Protein AF-A0A2G9YZI0-F1 (afdb_monomer_lite)

Organism: NCBI:txid1974719

Radius of gyration: 16.56 Å; chains: 1; bounding box: 34×34×42 Å

InterPro domains:
  IPR003789 Aspartyl/glutamyl-tRNA amidotransferase subunit B-like [SSF89095] (1-92)
  IPR019004 Uncharacterised protein YqeY/Aim41 [PF09424] (36-92)
  IPR019004 Uncharacterised protein YqeY/Aim41 [PTHR28055] (1-92)
  IPR042184 YqeY/Aim41, N-terminal domain [G3DSA:1.10.1510.10] (1-92)

Structure (mmCIF, N/CA/C/O backbone):
data_AF-A0A2G9YZI0-F1
#
_entry.id   AF-A0A2G9YZI0-F1
#
loop_
_atom_site.group_PDB
_atom_site.id
_atom_site.type_symbol
_atom_site.label_atom_id
_atom_site.label_alt_id
_atom_site.label_comp_id
_atom_site.label_asym_id
_atom_site.label_entity_id
_atom_site.label_seq_id
_atom_site.pdbx_PDB_ins_code
_atom_site.Cartn_x
_atom_site.Cartn_y
_atom_site.Cartn_z
_atom_site.occupancy
_atom_site.B_iso_or_equiv
_atom_site.auth_seq_id
_atom_site.auth_comp_id
_atom_site.auth_asym_id
_atom_site.auth_atom_id
_atom_site.pdbx_PDB_model_num
ATOM 1 N N . MET A 1 1 ? -4.752 13.761 -11.960 1.00 55.69 1 MET A N 1
ATOM 2 C CA . MET A 1 1 ? -3.824 13.551 -10.832 1.00 55.69 1 MET A CA 1
ATOM 3 C C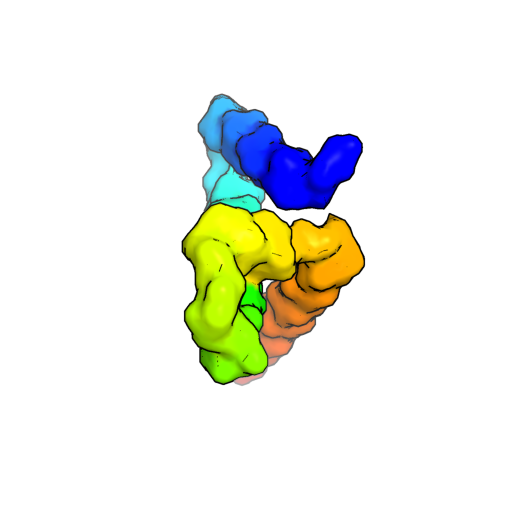 . MET A 1 1 ? -3.533 12.075 -10.769 1.00 55.69 1 MET A C 1
ATOM 5 O O . MET A 1 1 ? -4.479 11.310 -10.902 1.00 55.69 1 MET A O 1
ATOM 9 N N . VAL A 1 2 ? -2.269 11.697 -10.603 1.00 87.12 2 VAL A N 1
ATOM 10 C CA . VAL A 1 2 ? -1.907 10.296 -10.359 1.00 87.12 2 VAL A CA 1
ATOM 11 C C . VAL A 1 2 ? -2.389 9.935 -8.953 1.00 87.12 2 VAL A C 1
ATOM 13 O O . VAL A 1 2 ? -2.208 10.722 -8.021 1.00 87.12 2 VAL A O 1
ATOM 16 N N . LEU A 1 3 ? -3.012 8.772 -8.757 1.00 92.06 3 LEU A N 1
ATOM 17 C CA . LEU A 1 3 ? -3.638 8.407 -7.478 1.00 92.06 3 LEU A CA 1
ATOM 18 C C . LEU A 1 3 ? -2.636 8.432 -6.311 1.00 92.06 3 LEU A C 1
ATOM 20 O O . LEU A 1 3 ? -2.970 8.816 -5.190 1.00 92.06 3 LEU A O 1
ATOM 24 N N . LYS A 1 4 ? -1.373 8.101 -6.590 1.00 92.25 4 LYS A N 1
ATOM 25 C CA . LYS A 1 4 ? -0.265 8.209 -5.635 1.00 92.25 4 LYS A CA 1
ATOM 26 C C . LYS A 1 4 ? -0.011 9.645 -5.162 1.00 92.25 4 LYS A C 1
ATOM 28 O O . LYS A 1 4 ? 0.240 9.843 -3.976 1.00 92.25 4 LYS A O 1
ATOM 33 N N . GLU A 1 5 ? -0.068 10.624 -6.063 1.00 94.00 5 GLU A N 1
ATOM 34 C CA . GLU A 1 5 ? 0.112 12.044 -5.726 1.00 94.00 5 GLU A CA 1
ATOM 35 C C . GLU A 1 5 ? -1.018 12.501 -4.805 1.00 94.00 5 GLU A C 1
ATOM 37 O O . GLU A 1 5 ? -0.755 13.066 -3.747 1.00 94.00 5 GLU A O 1
ATOM 42 N N . LYS A 1 6 ? -2.262 12.123 -5.127 1.00 94.56 6 LYS A N 1
ATOM 43 C CA . LYS A 1 6 ? -3.421 12.404 -4.274 1.00 94.56 6 LYS A CA 1
ATOM 44 C C . LYS A 1 6 ? -3.249 11.838 -2.858 1.00 94.56 6 LYS A C 1
ATOM 46 O O . LYS A 1 6 ? -3.500 12.541 -1.889 1.00 94.56 6 LYS A O 1
ATOM 51 N N . ILE A 1 7 ? -2.768 10.598 -2.714 1.00 94.44 7 ILE A N 1
ATOM 52 C CA . ILE A 1 7 ? -2.500 9.994 -1.392 1.00 94.44 7 ILE A CA 1
ATOM 53 C C . ILE A 1 7 ? -1.460 10.811 -0.600 1.00 94.44 7 ILE A C 1
ATOM 55 O O . ILE A 1 7 ? -1.582 10.949 0.617 1.00 94.44 7 ILE A O 1
ATOM 59 N N . GLN A 1 8 ? -0.438 11.361 -1.262 1.00 95.00 8 GLN A N 1
ATOM 60 C CA . GLN A 1 8 ? 0.589 12.193 -0.619 1.00 95.00 8 GLN A CA 1
ATOM 61 C C . GLN A 1 8 ? 0.066 13.584 -0.226 1.00 95.00 8 GLN A C 1
ATOM 63 O O . GLN A 1 8 ? 0.426 14.107 0.836 1.00 95.00 8 GLN A O 1
ATOM 68 N N . GLU A 1 9 ? -0.789 14.176 -1.057 1.00 96.25 9 GLU A N 1
ATOM 69 C CA . GLU A 1 9 ? -1.479 15.433 -0.758 1.00 96.25 9 GLU A CA 1
ATOM 70 C C . GLU A 1 9 ? -2.428 15.264 0.435 1.00 96.25 9 GLU A C 1
ATOM 72 O O . GLU A 1 9 ? -2.338 16.023 1.405 1.00 96.25 9 GLU A O 1
ATOM 77 N N . ASP A 1 10 ? -3.258 14.217 0.419 1.00 96.38 10 ASP A N 1
ATOM 78 C CA . ASP A 1 10 ? -4.180 13.872 1.505 1.00 96.38 10 ASP A CA 1
ATOM 79 C C . ASP A 1 10 ? -3.406 13.642 2.816 1.00 96.38 10 ASP A C 1
ATOM 81 O O . ASP A 1 10 ? -3.763 14.195 3.856 1.00 96.38 10 ASP A O 1
ATOM 85 N N . LEU A 1 11 ? -2.273 12.926 2.771 1.00 95.69 11 LEU A N 1
ATOM 86 C CA . LEU A 1 11 ? -1.394 12.726 3.931 1.00 95.69 11 LEU A CA 1
ATOM 87 C C . LEU A 1 11 ? -0.928 14.057 4.541 1.00 95.69 11 LEU A C 1
ATOM 89 O O . LEU A 1 11 ? -0.914 14.220 5.763 1.00 95.69 11 LEU A O 1
ATOM 93 N N . THR A 1 12 ? -0.528 15.007 3.694 1.00 95.81 12 THR A N 1
ATOM 94 C CA . THR A 1 12 ? -0.042 16.322 4.130 1.00 95.81 12 THR A CA 1
ATOM 95 C C . THR A 1 12 ? -1.162 17.144 4.764 1.00 95.81 12 THR A C 1
ATOM 97 O O . THR A 1 12 ? -0.947 17.809 5.780 1.00 95.81 12 THR A O 1
ATOM 100 N N . THR A 1 13 ? -2.362 17.081 4.192 1.00 97.19 13 THR A N 1
ATOM 101 C CA . THR A 1 13 ? -3.562 17.740 4.720 1.00 97.19 13 THR A CA 1
ATOM 102 C C . THR A 1 13 ? -3.932 17.178 6.090 1.00 97.19 13 THR A C 1
ATOM 104 O O . THR A 1 13 ? -3.987 17.920 7.069 1.00 97.19 13 THR A O 1
ATOM 107 N N . VAL A 1 14 ? -4.053 15.857 6.198 1.00 97.00 14 VAL A N 1
ATOM 108 C CA . VAL A 1 14 ? -4.398 15.146 7.437 1.00 97.00 14 VAL A CA 1
ATOM 109 C C . VAL A 1 14 ? -3.356 15.379 8.543 1.00 97.00 14 VAL A C 1
ATOM 111 O O . VAL A 1 14 ? -3.713 15.515 9.716 1.00 97.00 14 VAL A O 1
ATOM 114 N N . LEU A 1 15 ? -2.069 15.500 8.187 1.00 94.56 15 LEU A N 1
ATOM 115 C CA . LEU A 1 15 ? -1.003 15.868 9.126 1.00 94.56 15 LEU A CA 1
ATOM 116 C C . LEU A 1 15 ? -1.223 17.263 9.732 1.00 94.56 15 LEU A C 1
ATOM 118 O O . LEU A 1 15 ? -1.046 17.436 10.938 1.00 94.56 15 LEU A O 1
ATOM 122 N N . ARG A 1 16 ? -1.610 18.253 8.917 1.00 95.81 16 ARG A N 1
ATOM 123 C CA . ARG A 1 16 ? -1.912 19.618 9.389 1.00 95.81 16 ARG A CA 1
ATOM 124 C C . ARG A 1 16 ? -3.162 19.648 10.264 1.00 95.81 16 ARG A C 1
ATOM 126 O O . ARG A 1 16 ? -3.194 20.379 11.249 1.00 95.81 16 ARG A O 1
ATOM 133 N N . GLU A 1 17 ? -4.150 18.826 9.929 1.00 96.88 17 GLU A N 1
ATOM 134 C CA . GLU A 1 17 ? -5.408 18.691 10.671 1.00 96.88 17 GLU A CA 1
ATOM 135 C C . GLU A 1 17 ? -5.278 17.855 11.957 1.00 96.88 17 GLU A C 1
ATOM 137 O O . GLU A 1 17 ? -6.229 17.783 12.731 1.00 96.88 17 GLU A O 1
ATOM 142 N N . LYS A 1 18 ? -4.110 17.244 12.217 1.00 94.75 18 LYS A N 1
ATOM 143 C CA . LYS A 1 18 ? -3.833 16.391 13.391 1.00 94.75 18 LYS A CA 1
ATOM 144 C C . LYS A 1 18 ? -4.817 15.223 13.558 1.00 94.75 18 LYS A C 1
ATOM 146 O O . LYS A 1 18 ? -5.097 14.785 14.670 1.00 94.75 18 LYS A O 1
ATOM 151 N N . LYS A 1 19 ? -5.319 14.683 12.448 1.00 96.75 19 LYS A N 1
ATOM 152 C CA . LYS A 1 19 ? -6.209 13.516 12.446 1.00 96.75 19 LYS A CA 1
ATOM 153 C C . LYS A 1 19 ? -5.392 12.225 12.509 1.00 96.75 19 LYS A C 1
ATOM 155 O O . LYS A 1 19 ? -5.029 11.649 11.487 1.00 96.75 19 LYS A O 1
ATOM 160 N N . GLU A 1 20 ? -5.066 11.785 13.720 1.00 95.12 20 GLU A N 1
ATOM 161 C CA . GLU A 1 20 ? -4.089 10.710 13.960 1.00 95.12 20 GLU A CA 1
ATOM 162 C C . GLU A 1 20 ? -4.443 9.371 13.295 1.00 95.12 20 GLU A C 1
ATOM 164 O O . GLU A 1 20 ? -3.573 8.732 12.697 1.00 95.12 20 GLU A O 1
ATOM 169 N N . LEU A 1 21 ? -5.717 8.965 13.348 1.00 94.88 21 LEU A N 1
ATOM 170 C CA . LEU A 1 21 ? -6.174 7.708 12.750 1.00 94.88 21 LEU A CA 1
ATOM 171 C C . LEU A 1 21 ? -6.031 7.725 11.222 1.00 94.88 21 LEU A C 1
ATOM 173 O O . LEU A 1 21 ? -5.385 6.847 10.650 1.00 94.88 21 LEU A O 1
ATOM 177 N N . GLU A 1 22 ? -6.585 8.746 10.565 1.00 96.50 22 GLU A N 1
ATOM 178 C CA . GLU A 1 22 ? -6.480 8.927 9.111 1.00 96.50 22 GLU A CA 1
ATOM 179 C C . GLU A 1 22 ? -5.012 9.015 8.671 1.00 96.50 22 GLU A C 1
ATOM 181 O O . GLU A 1 22 ? -4.615 8.404 7.676 1.00 96.50 22 GLU A O 1
ATOM 186 N N . LEU A 1 23 ? -4.178 9.706 9.455 1.00 97.12 23 LEU A N 1
ATOM 187 C CA . LEU A 1 23 ? -2.752 9.854 9.188 1.00 97.12 23 LEU A CA 1
ATOM 188 C C . LEU A 1 23 ? -2.042 8.501 9.216 1.00 97.12 23 LEU A C 1
ATOM 190 O O . LEU A 1 23 ? -1.252 8.197 8.322 1.00 97.12 23 LEU A O 1
ATOM 194 N N . SER A 1 24 ? -2.323 7.684 10.233 1.00 96.50 24 SER A N 1
ATOM 195 C CA . SER A 1 24 ? -1.774 6.332 10.353 1.00 96.50 24 SER A CA 1
ATOM 196 C C . SER A 1 24 ? -2.180 5.464 9.158 1.00 96.50 24 SER A C 1
ATOM 198 O O . SER A 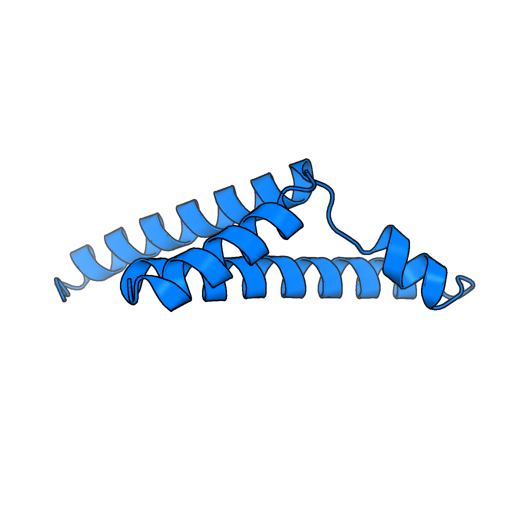1 24 ? -1.323 4.859 8.507 1.00 96.50 24 SER A O 1
ATOM 200 N N . VAL A 1 25 ? -3.466 5.485 8.788 1.00 96.50 25 VAL A N 1
ATOM 201 C CA . VAL A 1 25 ? -3.997 4.712 7.656 1.00 96.50 25 VAL A CA 1
ATOM 202 C C . VAL A 1 25 ? -3.334 5.118 6.337 1.00 96.50 25 VAL A C 1
ATOM 204 O O . VAL A 1 25 ? -2.870 4.245 5.600 1.00 96.50 25 VAL A O 1
ATOM 207 N N . LEU A 1 26 ? -3.227 6.419 6.053 1.00 96.56 26 LEU A N 1
ATOM 208 C CA . LEU A 1 26 ? -2.598 6.921 4.827 1.00 96.56 26 LEU A CA 1
ATOM 209 C C . LEU A 1 26 ? -1.096 6.603 4.770 1.00 96.56 26 LEU A C 1
ATOM 211 O O . LEU A 1 26 ? -0.598 6.223 3.709 1.00 96.56 26 LEU A O 1
ATOM 215 N N . ARG A 1 27 ? -0.369 6.677 5.897 1.00 96.50 27 ARG A N 1
ATOM 216 C CA . ARG A 1 27 ? 1.047 6.257 5.961 1.00 96.50 27 ARG A CA 1
ATOM 217 C C . ARG A 1 27 ? 1.211 4.780 5.633 1.00 96.50 27 ARG A C 1
ATOM 219 O O . ARG A 1 27 ? 2.088 4.421 4.846 1.00 96.50 27 ARG A O 1
ATOM 226 N N . MET A 1 28 ? 0.370 3.931 6.222 1.00 96.94 28 MET A N 1
ATOM 227 C CA . MET A 1 28 ? 0.407 2.492 5.968 1.00 96.94 28 MET A CA 1
ATOM 228 C C . MET A 1 28 ? 0.071 2.175 4.510 1.00 96.94 28 MET A C 1
ATOM 230 O O . MET A 1 28 ? 0.771 1.378 3.887 1.00 96.94 28 MET A O 1
ATOM 234 N N . LEU A 1 29 ? -0.943 2.833 3.938 1.00 97.19 29 LEU A N 1
ATOM 235 C CA . LEU A 1 29 ? -1.298 2.658 2.531 1.00 97.19 29 LEU A CA 1
ATOM 236 C C . LEU A 1 29 ? -0.146 3.071 1.603 1.00 97.19 29 LEU A C 1
ATOM 238 O O . LEU A 1 29 ? 0.214 2.321 0.697 1.00 97.19 29 LEU A O 1
ATOM 242 N N . LEU A 1 30 ? 0.480 4.225 1.852 1.00 96.69 30 LEU A N 1
ATOM 243 C CA . LEU A 1 30 ? 1.623 4.687 1.063 1.00 96.69 30 LEU A CA 1
ATOM 244 C C . LEU A 1 30 ? 2.814 3.720 1.162 1.00 96.69 30 LEU A C 1
ATOM 246 O O . LEU A 1 30 ? 3.494 3.472 0.166 1.00 96.69 30 LEU A O 1
ATOM 250 N N . SER A 1 31 ? 3.053 3.140 2.342 1.00 97.50 31 SER A N 1
ATOM 251 C CA . SER A 1 31 ? 4.065 2.094 2.518 1.00 97.50 31 SER A CA 1
ATOM 252 C C . SER A 1 31 ? 3.742 0.850 1.683 1.00 97.50 31 SER A C 1
ATOM 254 O O . SER A 1 31 ? 4.615 0.371 0.961 1.00 97.50 31 SER A O 1
ATOM 256 N N . ALA A 1 32 ? 2.491 0.378 1.695 1.00 97.69 32 ALA A N 1
ATOM 257 C CA . ALA A 1 32 ? 2.061 -0.761 0.883 1.00 97.69 32 ALA A CA 1
ATOM 258 C C . ALA A 1 32 ? 2.266 -0.510 -0.625 1.00 97.69 32 ALA A C 1
ATOM 260 O O . ALA A 1 32 ? 2.802 -1.371 -1.326 1.00 97.69 32 ALA A O 1
ATOM 261 N N . VAL A 1 33 ? 1.930 0.691 -1.109 1.00 97.00 33 VAL A N 1
ATOM 262 C CA . VAL A 1 33 ? 2.177 1.114 -2.500 1.00 97.00 33 VAL A CA 1
ATOM 263 C C . VAL A 1 33 ? 3.674 1.102 -2.827 1.00 97.00 33 VAL A C 1
ATOM 265 O O . VAL A 1 33 ? 4.083 0.512 -3.825 1.00 97.00 33 VAL A O 1
ATOM 268 N N . ASN A 1 34 ? 4.518 1.693 -1.976 1.00 96.12 34 ASN A N 1
ATOM 269 C CA . ASN A 1 34 ? 5.968 1.736 -2.200 1.00 96.12 34 ASN A CA 1
ATOM 270 C C . ASN A 1 34 ? 6.616 0.338 -2.169 1.00 96.12 34 ASN A C 1
ATOM 272 O O . ASN A 1 34 ? 7.533 0.058 -2.948 1.00 96.12 34 ASN A O 1
ATOM 276 N N . ASN A 1 35 ? 6.128 -0.557 -1.307 1.00 97.31 35 ASN A N 1
ATOM 277 C CA . ASN A 1 35 ? 6.573 -1.949 -1.267 1.00 97.31 35 ASN A CA 1
ATOM 278 C C . ASN A 1 35 ? 6.220 -2.662 -2.575 1.00 97.31 35 ASN A C 1
ATOM 280 O O . ASN A 1 35 ? 7.076 -3.310 -3.177 1.00 97.31 35 ASN A O 1
ATOM 284 N N . LYS A 1 36 ? 4.999 -2.462 -3.079 1.00 97.12 36 LYS A N 1
ATOM 285 C CA . LYS A 1 36 ? 4.557 -3.044 -4.348 1.00 97.12 36 LYS A CA 1
ATOM 286 C C . LYS A 1 36 ? 5.336 -2.506 -5.554 1.00 97.12 36 LYS A C 1
ATOM 288 O O . LYS A 1 36 ? 5.706 -3.282 -6.434 1.00 97.12 36 LYS A O 1
ATOM 293 N N . GLU A 1 37 ? 5.670 -1.214 -5.573 1.00 96.12 37 GLU A N 1
ATOM 294 C CA . GLU A 1 37 ? 6.595 -0.650 -6.570 1.00 96.12 37 GLU A CA 1
ATOM 295 C C . GLU A 1 37 ? 7.978 -1.297 -6.494 1.00 96.12 37 GLU A C 1
ATOM 297 O O . GLU A 1 37 ? 8.597 -1.577 -7.519 1.00 96.12 37 GLU A O 1
ATOM 302 N N . THR A 1 38 ? 8.484 -1.537 -5.285 1.00 96.69 38 THR A N 1
ATOM 303 C CA . THR A 1 38 ? 9.789 -2.179 -5.082 1.00 96.69 38 THR A CA 1
ATOM 304 C C . THR A 1 38 ? 9.775 -3.606 -5.616 1.00 96.69 38 THR A C 1
ATOM 306 O O . THR A 1 38 ? 10.653 -3.969 -6.396 1.00 96.69 38 THR A O 1
ATOM 309 N N . GLU A 1 39 ? 8.733 -4.383 -5.309 1.00 96.56 39 GLU A N 1
ATOM 310 C CA . GLU A 1 39 ? 8.531 -5.714 -5.887 1.00 96.56 39 GLU A CA 1
ATOM 311 C C . GLU A 1 39 ? 8.498 -5.675 -7.421 1.00 96.56 39 GLU A C 1
ATOM 313 O O . GLU A 1 39 ? 9.154 -6.492 -8.074 1.00 96.56 39 GLU A O 1
ATOM 318 N N . LYS A 1 40 ? 7.761 -4.724 -8.013 1.00 96.38 40 LYS A N 1
ATOM 319 C CA . LYS A 1 40 ? 7.668 -4.553 -9.470 1.00 96.38 40 LYS A CA 1
ATOM 320 C C . LYS A 1 40 ? 9.033 -4.226 -10.079 1.00 96.38 40 LYS A C 1
ATOM 322 O O . LYS A 1 40 ? 9.440 -4.884 -11.035 1.00 96.38 40 LYS A O 1
ATOM 327 N N . LYS A 1 41 ? 9.787 -3.296 -9.484 1.00 95.38 41 LYS A N 1
ATOM 328 C CA . LYS A 1 41 ? 11.165 -2.958 -9.894 1.00 95.38 41 LYS A CA 1
ATOM 329 C C . LYS A 1 41 ? 12.081 -4.174 -9.833 1.00 95.38 41 LYS A C 1
ATOM 331 O O . LYS A 1 41 ? 12.800 -4.434 -10.792 1.00 95.38 41 LYS A O 1
ATOM 336 N N . THR A 1 42 ? 12.027 -4.953 -8.752 1.00 94.81 42 THR A N 1
ATOM 337 C CA . THR A 1 42 ? 12.821 -6.181 -8.617 1.00 94.81 42 THR A CA 1
ATOM 338 C C . THR A 1 42 ? 12.456 -7.214 -9.683 1.00 94.81 42 THR A C 1
ATOM 340 O O . THR A 1 42 ? 13.350 -7.851 -10.238 1.00 94.81 42 THR A O 1
ATOM 343 N N . LYS A 1 43 ? 11.167 -7.377 -10.010 1.00 95.81 43 LYS A N 1
ATOM 344 C CA . LYS A 1 43 ? 10.725 -8.270 -11.094 1.00 95.81 43 LYS A CA 1
ATOM 345 C C . LYS A 1 43 ? 11.243 -7.811 -12.456 1.00 95.81 43 LYS A C 1
ATOM 347 O O . LYS A 1 43 ? 11.765 -8.635 -13.199 1.00 95.81 43 LYS A O 1
ATOM 352 N N . ILE A 1 44 ? 11.155 -6.514 -12.758 1.00 94.50 44 ILE A N 1
ATOM 353 C CA . ILE A 1 44 ? 11.668 -5.937 -14.010 1.00 94.50 44 ILE A CA 1
ATOM 354 C C . ILE A 1 44 ? 13.182 -6.123 -14.103 1.00 94.50 44 ILE A C 1
ATOM 356 O O . ILE A 1 44 ? 13.665 -6.592 -15.126 1.00 94.50 44 ILE A O 1
ATOM 360 N N . TRP A 1 45 ? 13.919 -5.824 -13.030 1.00 92.75 45 TRP A N 1
ATOM 361 C CA . TRP A 1 45 ? 15.373 -5.985 -12.987 1.00 92.75 45 TRP A CA 1
ATOM 362 C C . TRP A 1 45 ? 15.804 -7.434 -13.251 1.00 92.75 45 TRP A C 1
ATOM 364 O O . TRP A 1 45 ? 16.719 -7.668 -14.032 1.00 92.75 45 TRP A O 1
ATOM 374 N N . LYS A 1 46 ? 15.100 -8.415 -12.666 1.00 93.88 46 LYS A N 1
ATOM 375 C CA . LYS A 1 46 ? 15.354 -9.845 -12.917 1.00 93.88 46 LYS A CA 1
ATOM 376 C C . LYS A 1 46 ? 14.991 -10.278 -14.340 1.00 93.88 46 LYS A C 1
ATOM 378 O O . LYS A 1 46 ? 15.678 -11.118 -14.905 1.00 93.88 46 LYS A O 1
ATOM 383 N N . ALA A 1 47 ? 13.900 -9.751 -14.896 1.00 94.62 47 ALA A N 1
ATOM 384 C CA . ALA A 1 47 ? 13.409 -10.135 -16.220 1.00 94.62 47 ALA A CA 1
ATOM 385 C C . ALA A 1 47 ? 14.172 -9.459 -17.369 1.00 94.62 47 ALA A C 1
ATOM 387 O O . ALA A 1 47 ? 14.221 -9.998 -18.471 1.00 94.62 47 ALA A O 1
ATOM 388 N N . LYS A 1 48 ? 14.725 -8.266 -17.131 1.00 94.12 48 LYS A N 1
ATOM 389 C CA . LYS A 1 48 ? 15.421 -7.459 -18.132 1.00 94.12 48 LYS A CA 1
ATOM 390 C C . LYS A 1 48 ? 16.662 -6.786 -17.511 1.00 94.12 48 LYS A C 1
ATOM 392 O O . LYS A 1 48 ? 16.631 -5.581 -17.246 1.00 94.12 48 LYS A O 1
ATOM 397 N N . PRO A 1 49 ? 17.753 -7.536 -17.277 1.00 88.62 49 PRO A N 1
ATOM 398 C CA . PRO A 1 49 ? 18.963 -6.999 -16.647 1.00 88.62 49 PRO A CA 1
ATOM 399 C C . PRO A 1 49 ? 19.662 -5.923 -17.496 1.00 88.62 49 PRO A C 1
ATOM 401 O O . PRO A 1 49 ? 20.398 -5.102 -16.958 1.00 88.62 49 PRO A O 1
ATOM 404 N N . GLU A 1 50 ? 19.379 -5.880 -18.802 1.00 93.06 50 GLU A N 1
ATOM 405 C CA . GLU A 1 50 ? 19.926 -4.903 -19.757 1.00 93.06 50 GLU A CA 1
ATOM 406 C C . GLU A 1 50 ? 19.364 -3.474 -19.582 1.00 93.06 50 GLU A C 1
ATOM 408 O O . GLU A 1 50 ? 19.868 -2.523 -20.185 1.00 93.06 50 GLU A O 1
ATOM 413 N N . LEU A 1 51 ? 18.259 -3.296 -18.841 1.00 91.06 51 LEU A N 1
ATOM 414 C CA . LEU A 1 51 ? 17.612 -1.987 -18.720 1.00 91.06 51 LEU A CA 1
ATOM 415 C C . LEU A 1 51 ? 18.409 -1.036 -17.822 1.00 91.06 51 LEU A C 1
ATOM 417 O O . LEU A 1 51 ? 18.868 -1.404 -16.742 1.00 91.06 51 LEU A O 1
ATOM 421 N N . SER A 1 52 ? 18.467 0.242 -18.215 1.00 93.00 52 SER A N 1
ATOM 422 C CA . SER A 1 52 ? 19.055 1.275 -17.361 1.00 93.00 52 SER A CA 1
ATOM 423 C C . SER A 1 52 ? 18.247 1.460 -16.064 1.00 93.00 52 SER A C 1
ATOM 425 O O . SER A 1 52 ? 17.014 1.329 -16.078 1.00 93.00 52 SER A O 1
ATOM 427 N N . PRO A 1 53 ? 18.898 1.839 -14.947 1.00 91.12 53 PRO A N 1
ATOM 428 C CA . PRO A 1 53 ? 18.217 2.095 -13.676 1.00 91.12 53 PRO A CA 1
ATOM 429 C C . PRO A 1 53 ? 17.059 3.101 -13.779 1.00 91.12 53 PRO A C 1
ATOM 431 O O . PRO A 1 53 ? 16.049 2.958 -13.087 1.00 91.12 53 PRO A O 1
ATOM 434 N N . GLU A 1 54 ? 17.155 4.096 -14.666 1.00 93.25 54 GLU A N 1
ATOM 435 C CA . GLU A 1 54 ? 16.096 5.094 -14.865 1.00 93.25 54 GLU A CA 1
ATOM 436 C C . GLU A 1 54 ? 14.848 4.490 -15.515 1.00 93.25 54 GLU A C 1
ATOM 438 O O . GLU A 1 54 ? 13.728 4.798 -15.099 1.00 93.25 54 GLU A O 1
ATOM 443 N N . LYS A 1 55 ? 15.023 3.596 -16.499 1.00 93.19 55 LYS A N 1
ATOM 444 C CA . LYS A 1 55 ? 13.899 2.899 -17.136 1.00 93.19 55 LYS A CA 1
ATOM 445 C C . LYS A 1 55 ? 13.217 1.953 -16.155 1.00 93.19 55 LYS A C 1
ATOM 447 O O . LYS A 1 55 ? 11.994 1.961 -16.080 1.00 93.19 55 LYS A O 1
ATOM 452 N N . ILE A 1 56 ? 13.984 1.230 -15.332 1.00 92.88 56 ILE A N 1
ATOM 453 C CA . ILE A 1 56 ? 13.427 0.374 -14.269 1.00 92.88 56 ILE A CA 1
ATOM 454 C C . ILE A 1 56 ? 12.646 1.214 -13.256 1.00 92.88 56 ILE A C 1
ATOM 456 O O . ILE A 1 56 ? 11.555 0.828 -12.841 1.00 92.88 56 ILE A O 1
ATOM 460 N N . LYS A 1 57 ? 13.166 2.388 -12.873 1.00 92.19 57 LYS A N 1
ATOM 461 C CA . LYS A 1 57 ? 12.464 3.300 -11.965 1.00 92.19 57 LYS A CA 1
ATOM 462 C C . LYS A 1 57 ? 11.130 3.762 -12.551 1.00 92.19 57 LYS A C 1
ATOM 464 O O . LYS A 1 57 ? 10.162 3.815 -11.799 1.00 92.19 57 LYS A O 1
ATOM 469 N N . LYS A 1 58 ? 11.083 4.072 -13.852 1.00 92.25 58 LYS A N 1
ATOM 470 C CA . LYS A 1 58 ? 9.872 4.516 -14.556 1.00 92.25 58 LYS A CA 1
ATOM 471 C C . LYS A 1 58 ? 8.864 3.379 -14.749 1.00 92.25 58 LYS A C 1
ATOM 473 O O . LYS A 1 58 ? 7.718 3.522 -14.348 1.00 92.25 58 LYS A O 1
ATOM 478 N N . GLU A 1 59 ? 9.287 2.243 -15.303 1.00 92.62 59 GLU A N 1
ATOM 479 C CA . GLU A 1 59 ? 8.422 1.068 -15.523 1.00 92.62 59 GLU A CA 1
ATOM 480 C C . GLU A 1 59 ? 7.956 0.427 -14.206 1.00 92.62 59 GLU A C 1
ATOM 482 O O . GLU A 1 59 ? 6.906 -0.207 -14.149 1.00 92.62 59 GLU A O 1
ATOM 487 N N . GLY A 1 60 ? 8.732 0.594 -13.135 1.00 93.12 60 GLY A N 1
ATOM 488 C CA . GLY A 1 60 ? 8.425 0.080 -11.807 1.00 93.12 60 GLY A CA 1
ATOM 489 C C . GLY A 1 60 ? 7.500 0.959 -10.964 1.00 93.12 60 GLY A C 1
ATOM 490 O O . GLY A 1 60 ? 7.222 0.590 -9.824 1.00 93.12 60 GLY A O 1
ATOM 491 N N . GLN A 1 61 ? 7.047 2.109 -11.473 1.00 94.38 61 GLN A N 1
ATOM 492 C CA . GLN A 1 61 ? 5.947 2.852 -10.853 1.00 94.38 61 GLN A CA 1
ATOM 493 C C . GLN A 1 61 ? 4.637 2.081 -11.036 1.00 94.38 61 GLN A C 1
ATOM 495 O O . GLN A 1 61 ? 4.451 1.370 -12.032 1.00 94.38 61 GLN A O 1
ATOM 500 N N . LEU A 1 62 ? 3.745 2.193 -10.054 1.00 95.56 62 LEU A N 1
ATOM 501 C CA . LEU A 1 62 ? 2.402 1.650 -10.204 1.00 95.56 62 LEU A CA 1
ATOM 502 C C . LEU A 1 62 ? 1.535 2.595 -11.025 1.00 95.56 62 LEU A C 1
ATOM 504 O O . LEU A 1 62 ? 1.607 3.815 -10.883 1.00 95.56 62 LEU A O 1
ATOM 508 N N . THR A 1 63 ? 0.709 1.988 -11.861 1.00 95.62 63 THR A N 1
ATOM 509 C CA . THR A 1 63 ? -0.459 2.613 -12.481 1.00 95.62 63 THR A CA 1
ATOM 510 C C . THR A 1 63 ? -1.572 2.797 -11.450 1.00 95.62 63 THR A C 1
ATOM 512 O O . THR A 1 63 ? -1.542 2.189 -10.376 1.00 95.62 63 THR A O 1
ATOM 515 N N . ASP A 1 64 ? -2.568 3.624 -11.765 1.00 95.38 64 ASP A N 1
ATOM 516 C CA . ASP A 1 64 ? -3.703 3.845 -10.866 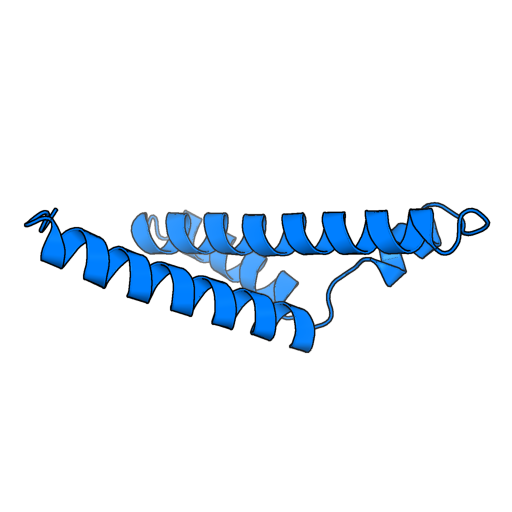1.00 95.38 64 ASP A CA 1
ATOM 517 C C . ASP A 1 64 ? -4.492 2.546 -10.643 1.00 95.38 64 ASP A C 1
ATOM 519 O O . ASP A 1 64 ? -4.893 2.260 -9.516 1.00 95.38 64 ASP A O 1
ATOM 523 N N . GLU A 1 65 ? -4.630 1.706 -11.672 1.00 95.50 65 GLU A N 1
ATOM 524 C CA . GLU A 1 65 ? -5.248 0.381 -11.581 1.00 95.50 65 GLU A CA 1
ATOM 525 C C . GLU A 1 65 ? -4.500 -0.529 -10.594 1.00 95.50 65 GLU A C 1
ATOM 527 O O . GLU A 1 65 ? -5.111 -1.117 -9.701 1.00 95.50 65 GLU A O 1
ATOM 532 N N . GLU A 1 66 ? -3.168 -0.591 -10.682 1.00 96.56 66 GLU A N 1
ATOM 533 C CA . GLU A 1 66 ? -2.353 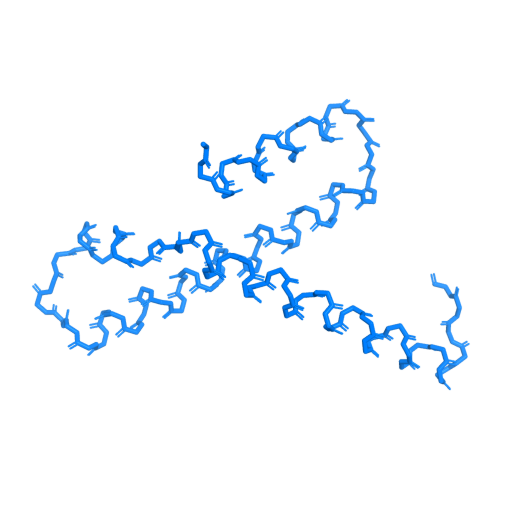-1.360 -9.733 1.00 96.56 66 GLU A CA 1
ATOM 534 C C . GLU A 1 66 ? -2.449 -0.794 -8.304 1.00 96.56 66 GLU A C 1
ATOM 536 O O . GLU A 1 66 ? -2.400 -1.547 -7.330 1.00 96.56 66 GLU A O 1
ATOM 541 N N . ILE A 1 67 ? -2.605 0.526 -8.144 1.00 96.56 67 ILE A N 1
ATOM 542 C CA . ILE A 1 67 ? -2.834 1.140 -6.828 1.00 96.56 67 ILE A CA 1
ATOM 543 C C . ILE A 1 67 ? -4.218 0.754 -6.288 1.00 96.56 67 ILE A C 1
ATOM 545 O O . ILE A 1 67 ? -4.332 0.443 -5.100 1.00 96.56 67 ILE A O 1
ATOM 549 N N . PHE A 1 68 ? -5.259 0.711 -7.125 1.00 97.12 68 PHE A N 1
ATOM 550 C CA . PHE A 1 68 ? -6.578 0.218 -6.717 1.00 97.12 68 PHE A CA 1
ATOM 551 C C . PHE A 1 68 ? -6.527 -1.235 -6.244 1.00 97.12 68 PHE A C 1
ATOM 553 O O . PHE A 1 68 ? -7.139 -1.561 -5.226 1.00 97.12 68 PHE A O 1
ATOM 560 N N . GLU A 1 69 ? -5.761 -2.095 -6.915 1.00 97.56 69 GLU A N 1
ATOM 561 C CA . GLU A 1 69 ? -5.542 -3.471 -6.459 1.00 97.56 69 GLU A CA 1
ATOM 562 C C . GLU A 1 69 ? -4.876 -3.521 -5.077 1.00 97.56 69 GLU A C 1
ATOM 564 O O . GLU A 1 69 ? -5.299 -4.291 -4.207 1.00 97.56 69 GLU A O 1
ATOM 569 N N . VAL A 1 70 ? -3.868 -2.670 -4.836 1.00 97.44 70 VAL A N 1
ATOM 570 C CA . VAL A 1 70 ? -3.245 -2.540 -3.510 1.00 97.44 70 VAL A CA 1
ATOM 571 C C . VAL A 1 70 ? -4.291 -2.121 -2.478 1.00 97.44 70 VAL A C 1
ATOM 573 O O . VAL A 1 70 ? -4.428 -2.805 -1.464 1.00 97.44 70 VAL A O 1
ATOM 576 N N . ILE A 1 71 ? -5.079 -1.075 -2.746 1.00 97.25 71 ILE A N 1
ATOM 577 C CA . ILE A 1 71 ? -6.144 -0.598 -1.847 1.00 97.25 71 ILE A CA 1
ATOM 578 C C . ILE A 1 71 ? -7.147 -1.717 -1.542 1.00 97.25 71 ILE A C 1
ATOM 580 O O . ILE A 1 71 ? -7.460 -1.960 -0.377 1.00 97.25 71 ILE A O 1
ATOM 584 N N . ALA A 1 72 ? -7.620 -2.437 -2.560 1.00 98.12 72 ALA A N 1
ATOM 585 C CA . ALA A 1 72 ? -8.562 -3.539 -2.386 1.00 98.12 72 ALA A CA 1
ATOM 586 C C . ALA 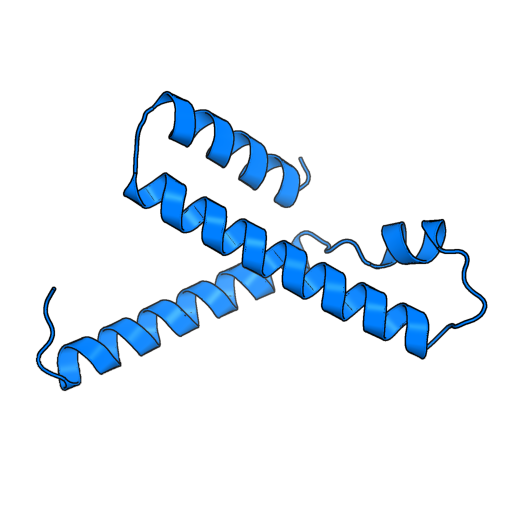A 1 72 ? -7.978 -4.653 -1.502 1.00 98.12 72 ALA A C 1
ATOM 588 O O . ALA A 1 72 ? -8.654 -5.148 -0.594 1.00 98.12 72 ALA A O 1
ATOM 589 N N . SER A 1 73 ? -6.707 -5.010 -1.716 1.00 97.88 73 SER A N 1
ATOM 590 C CA . SER A 1 73 ? -6.013 -6.006 -0.892 1.00 97.88 73 SER A CA 1
ATOM 591 C C . SER A 1 73 ? -5.880 -5.558 0.568 1.00 97.88 73 SER A C 1
ATOM 593 O O . SER A 1 73 ? -6.099 -6.342 1.489 1.00 97.88 73 SER A O 1
ATOM 595 N N . GLU A 1 74 ? -5.591 -4.278 0.785 1.00 97.56 74 GLU A N 1
ATOM 596 C CA . GLU A 1 74 ? -5.427 -3.661 2.095 1.00 97.56 74 GLU A CA 1
ATOM 597 C C . GLU A 1 74 ? -6.760 -3.554 2.855 1.00 97.56 74 GLU A C 1
ATOM 599 O O . GLU A 1 74 ? -6.800 -3.781 4.069 1.00 97.56 74 GLU A O 1
ATOM 604 N N . ILE A 1 75 ? -7.866 -3.289 2.153 1.00 97.94 75 ILE A N 1
ATOM 605 C CA . ILE A 1 75 ? -9.228 -3.351 2.706 1.00 97.94 75 ILE A CA 1
ATOM 606 C C . ILE A 1 75 ? -9.562 -4.781 3.133 1.00 97.94 75 ILE A C 1
ATOM 608 O O . ILE A 1 75 ? -10.060 -4.991 4.240 1.00 97.94 75 ILE A O 1
ATOM 612 N N . LYS A 1 76 ? -9.283 -5.770 2.275 1.00 98.19 76 LYS A N 1
ATOM 613 C CA . LYS A 1 76 ? -9.554 -7.181 2.571 1.00 98.19 76 LYS A CA 1
ATOM 614 C C . LYS A 1 76 ? -8.797 -7.648 3.817 1.00 98.19 76 LYS A C 1
ATOM 616 O O . LYS A 1 76 ? -9.432 -8.159 4.733 1.00 98.19 76 LYS A O 1
ATOM 621 N N . LYS A 1 77 ? -7.487 -7.383 3.898 1.00 97.75 77 LYS A N 1
ATOM 622 C CA . LYS A 1 77 ? -6.665 -7.723 5.075 1.00 97.75 77 LYS A CA 1
ATOM 623 C C . LYS A 1 77 ? -7.233 -7.134 6.365 1.00 97.75 77 LYS A C 1
ATOM 625 O O . LYS A 1 77 ? -7.306 -7.830 7.367 1.00 97.75 77 LYS A O 1
ATOM 630 N N . ARG A 1 78 ? -7.669 -5.867 6.341 1.00 96.75 78 ARG A N 1
ATOM 631 C CA . ARG A 1 78 ? -8.263 -5.207 7.517 1.00 96.75 78 ARG A CA 1
ATOM 632 C C . ARG A 1 78 ? -9.569 -5.873 7.946 1.00 96.75 78 ARG A C 1
ATOM 634 O O . ARG A 1 78 ? -9.745 -6.106 9.133 1.00 96.75 78 ARG A O 1
ATOM 641 N N . LYS A 1 79 ? -10.448 -6.223 6.999 1.00 97.75 79 LYS A N 1
ATOM 642 C CA . LYS A 1 79 ? -11.693 -6.958 7.292 1.00 97.75 79 LYS A CA 1
ATOM 643 C C . LYS A 1 79 ? -11.416 -8.321 7.926 1.00 97.75 79 LYS A C 1
ATOM 645 O O . LYS A 1 79 ? -12.032 -8.657 8.928 1.00 97.75 79 LYS A O 1
ATOM 650 N N . GLU A 1 80 ? -10.459 -9.065 7.375 1.00 97.94 80 GLU A N 1
ATOM 651 C CA . GLU A 1 80 ? -10.046 -10.364 7.918 1.00 97.94 80 GLU A CA 1
ATOM 652 C C . GLU A 1 80 ? -9.423 -10.223 9.314 1.00 97.94 80 GLU A C 1
ATOM 654 O O . GLU A 1 80 ? -9.723 -11.014 10.204 1.00 97.94 80 GLU A O 1
ATOM 659 N N . SER A 1 81 ? -8.594 -9.198 9.545 1.00 96.75 81 SER A N 1
ATOM 660 C CA . SER A 1 81 ? -8.045 -8.917 10.876 1.00 96.75 81 SER A CA 1
ATOM 661 C C . SER A 1 81 ? -9.135 -8.589 11.893 1.00 96.75 81 SER A C 1
ATOM 663 O O . SER A 1 81 ? -9.091 -9.139 12.988 1.00 96.75 81 SER A O 1
ATOM 665 N N . ILE A 1 82 ? -10.113 -7.749 11.536 1.00 96.44 82 ILE A N 1
ATOM 666 C CA . ILE A 1 82 ? -11.250 -7.409 12.409 1.00 96.44 82 ILE A CA 1
ATOM 667 C C . ILE A 1 82 ? -11.992 -8.683 12.826 1.00 96.44 82 ILE A C 1
ATOM 669 O O . ILE A 1 82 ? -12.145 -8.932 14.017 1.00 96.44 82 ILE A O 1
ATOM 673 N N . GLU A 1 83 ? -12.345 -9.548 11.870 1.00 97.00 83 GLU A N 1
ATOM 674 C CA . GLU A 1 83 ? -13.036 -10.811 12.160 1.00 97.00 83 GLU A CA 1
ATOM 675 C C . GLU A 1 83 ? -12.222 -11.724 13.101 1.00 97.00 83 GLU A C 1
ATOM 677 O O . GLU A 1 83 ? -12.772 -12.395 13.978 1.00 97.00 83 GLU A O 1
ATOM 682 N N . LEU A 1 84 ? -10.893 -11.763 12.943 1.00 97.62 84 LEU A N 1
ATOM 683 C CA . LEU A 1 84 ? -10.010 -12.545 13.813 1.00 97.62 84 LEU A CA 1
ATOM 684 C C . LEU A 1 84 ? -9.897 -11.958 15.227 1.00 97.62 84 LEU A C 1
ATOM 686 O O . LEU A 1 84 ? -9.874 -12.726 16.191 1.00 97.62 8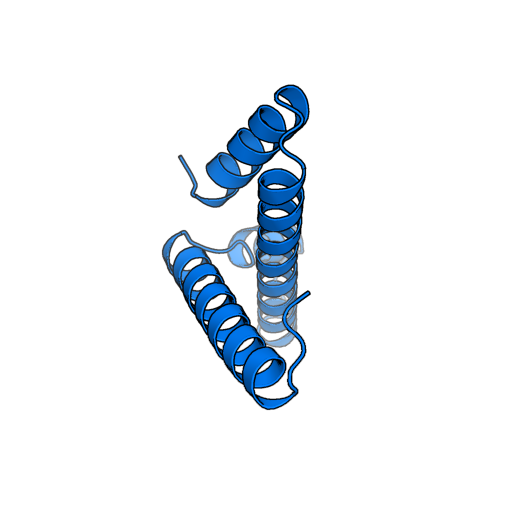4 LEU A O 1
ATOM 690 N N . PHE A 1 85 ? -9.841 -10.631 15.367 1.00 97.25 85 PHE A N 1
ATOM 691 C CA . PHE A 1 85 ? -9.831 -9.969 16.675 1.00 97.25 85 PHE A CA 1
ATOM 692 C C . PHE A 1 85 ? -11.156 -10.181 17.418 1.00 97.25 85 PHE A C 1
ATOM 694 O O . PHE A 1 85 ? -11.133 -10.589 18.582 1.00 97.25 85 PHE A O 1
ATOM 701 N N . GLU A 1 86 ? -12.293 -10.057 16.725 1.00 96.56 86 GLU A N 1
ATOM 702 C CA . GLU A 1 86 ? -13.624 -10.358 17.269 1.00 96.56 86 GLU A CA 1
ATOM 703 C C . GLU A 1 86 ? -13.719 -11.813 17.758 1.00 96.56 86 GLU A C 1
ATOM 705 O O . GLU A 1 86 ? -14.115 -12.073 18.897 1.00 96.56 86 GLU A O 1
ATOM 710 N N . LYS A 1 87 ? -13.266 -12.785 16.950 1.00 96.62 87 LYS A N 1
ATOM 711 C CA . LYS A 1 87 ? -13.188 -14.206 17.352 1.00 96.62 87 LYS A CA 1
ATOM 712 C C . LYS A 1 87 ? -12.302 -14.422 18.581 1.00 96.62 87 LYS A C 1
ATOM 714 O O . LYS A 1 87 ? -12.592 -15.286 19.409 1.00 96.62 87 LYS A O 1
ATOM 719 N N . GLY A 1 88 ? -11.232 -13.640 18.697 1.00 97.12 88 GLY A N 1
ATOM 720 C CA . GLY A 1 88 ? -10.319 -13.632 19.837 1.00 97.12 88 GLY A CA 1
ATOM 721 C C . GLY A 1 88 ? -10.840 -12.890 21.071 1.00 97.12 88 GLY A C 1
ATOM 722 O O . GLY A 1 88 ? -10.121 -12.851 22.067 1.00 97.12 88 GLY A O 1
ATOM 723 N N . LYS A 1 89 ? -12.054 -12.318 21.028 1.00 96.44 89 LYS A N 1
ATOM 724 C CA . LYS A 1 89 ? -12.628 -11.455 22.078 1.00 96.44 89 LYS A CA 1
ATOM 725 C C . LYS A 1 89 ? -11.742 -10.250 22.416 1.00 96.44 89 LYS A C 1
ATOM 727 O O . LYS A 1 89 ? -11.608 -9.874 23.580 1.00 96.44 89 LYS A O 1
ATOM 732 N N . ARG A 1 90 ? -11.104 -9.681 21.394 1.00 92.94 90 ARG A N 1
ATOM 733 C CA . ARG A 1 90 ? -10.320 -8.448 21.473 1.00 92.94 90 ARG A CA 1
ATOM 734 C C . ARG A 1 90 ? -11.091 -7.335 20.778 1.00 92.94 90 ARG A C 1
ATOM 736 O O . ARG A 1 90 ? -11.145 -7.306 19.555 1.00 92.94 90 ARG A O 1
ATOM 743 N N . GLU A 1 91 ? -11.740 -6.497 21.579 1.00 90.06 91 GLU A N 1
ATOM 744 C CA . GLU A 1 91 ? -12.604 -5.392 21.129 1.00 90.06 91 GLU A CA 1
ATOM 745 C C . GLU A 1 91 ? -11.900 -4.022 21.208 1.00 90.06 91 GLU A C 1
ATOM 747 O O . GLU A 1 91 ? -12.514 -3.001 20.900 1.00 90.06 91 GLU A O 1
ATOM 752 N N . ASP A 1 92 ? -10.633 -4.015 21.647 1.00 82.44 92 ASP A N 1
ATOM 753 C CA . ASP A 1 92 ? -9.713 -2.870 21.609 1.00 82.44 92 ASP A CA 1
ATOM 754 C C . ASP A 1 92 ? -9.277 -2.519 20.178 1.00 82.44 92 ASP A C 1
ATOM 756 O O . ASP A 1 92 ? -9.227 -1.306 19.863 1.00 82.44 92 ASP A O 1
#

Foldseek 3Di:
DFVLVVLVVVLVVCVVVVVPVSNVVSVVLNVLQVVQLVVQLVVCCVVCVPDDPVVSNVRSHDGSVVSVVSVVVVVVVVVVVVVVCVVVVNPD

Sequence (92 aa):
MVLKEKIQEDLTTVLREKKELELSVLRMLLSAVNNKETEKKTKIWKAKPELSPEKIKKEGQLTDEEIFEVIASEIKKRKESIELFEKGKRED

Secondary structure (DSSP, 8-state):
--HHHHHHHHHHHHHHTT-HHHHHHHHHHHHHHHHHHHHHHHHHHHH-TTS-HHHHHHHTSPPHHHHHHHHHHHHHHHHHHHHHHHHTT---

pLDDT: mean 94.89, std 4.83, range [55.69, 98.19]